Protein AF-A0A936PM35-F1 (afdb_monomer_lite)

Structure (mmCIF, N/CA/C/O backbone):
data_AF-A0A936PM35-F1
#
_entry.id   AF-A0A936PM35-F1
#
loop_
_atom_site.group_PDB
_atom_site.id
_atom_site.type_symbol
_atom_site.label_atom_id
_atom_site.label_alt_id
_atom_site.label_comp_id
_atom_site.label_asym_id
_atom_site.label_entity_id
_atom_site.label_seq_id
_atom_site.pdbx_PDB_ins_code
_atom_site.Cartn_x
_atom_site.Cartn_y
_atom_site.Cartn_z
_atom_site.occupancy
_atom_site.B_iso_or_equiv
_atom_site.auth_seq_id
_atom_site.auth_comp_id
_atom_site.auth_asym_id
_atom_site.auth_atom_id
_atom_site.pdbx_PDB_model_num
ATOM 1 N N . MET A 1 1 ? 8.253 -6.284 -8.143 1.00 58.22 1 MET A N 1
ATOM 2 C CA . MET A 1 1 ? 7.454 -6.861 -7.038 1.00 58.22 1 MET A CA 1
ATOM 3 C C . MET A 1 1 ? 7.690 -8.350 -6.837 1.00 58.22 1 MET A C 1
ATOM 5 O O . MET A 1 1 ? 7.783 -8.769 -5.690 1.00 58.22 1 MET A O 1
ATOM 9 N N . LEU A 1 2 ? 7.769 -9.175 -7.893 1.00 49.59 2 LEU A N 1
ATOM 10 C CA . LEU A 1 2 ? 8.272 -10.543 -7.724 1.00 49.59 2 LEU A CA 1
ATOM 11 C C . LEU A 1 2 ? 9.726 -10.454 -7.225 1.00 49.59 2 LEU A C 1
ATOM 13 O O . LEU A 1 2 ? 10.593 -10.045 -7.987 1.00 49.59 2 LEU A O 1
ATOM 17 N N . ASN A 1 3 ? 9.946 -10.806 -5.955 1.00 54.62 3 ASN A N 1
ATOM 18 C CA . ASN A 1 3 ? 11.229 -10.809 -5.234 1.00 54.62 3 ASN A CA 1
ATOM 19 C C . ASN A 1 3 ? 11.770 -9.458 -4.720 1.00 54.62 3 ASN A C 1
ATOM 21 O O . ASN A 1 3 ? 12.914 -9.417 -4.274 1.00 54.62 3 ASN A O 1
ATOM 25 N N . ASP A 1 4 ? 10.973 -8.383 -4.700 1.00 66.06 4 ASP A N 1
ATOM 26 C CA . ASP A 1 4 ? 11.436 -7.104 -4.131 1.00 66.06 4 ASP A CA 1
ATOM 27 C C . ASP A 1 4 ? 11.258 -7.049 -2.608 1.00 66.06 4 ASP A C 1
ATOM 29 O O . ASP A 1 4 ? 10.200 -7.390 -2.068 1.00 66.06 4 ASP A O 1
ATOM 33 N N . ILE A 1 5 ? 12.289 -6.562 -1.916 1.00 76.19 5 ILE A N 1
ATOM 34 C CA . ILE A 1 5 ? 12.241 -6.244 -0.487 1.00 76.19 5 ILE A CA 1
ATOM 35 C C . ILE A 1 5 ? 11.611 -4.857 -0.332 1.00 76.19 5 ILE A C 1
ATOM 37 O O . ILE A 1 5 ? 12.144 -3.869 -0.831 1.00 76.19 5 ILE A O 1
ATOM 41 N N . LEU A 1 6 ? 10.487 -4.769 0.382 1.00 80.50 6 LEU A N 1
ATOM 42 C CA . LEU A 1 6 ? 9.844 -3.485 0.672 1.00 80.50 6 LEU A CA 1
ATOM 43 C C . LEU A 1 6 ? 10.601 -2.751 1.784 1.00 80.50 6 LEU A C 1
ATOM 45 O O . LEU A 1 6 ? 10.660 -3.224 2.922 1.00 80.50 6 LEU A O 1
ATOM 49 N N . LEU A 1 7 ? 11.124 -1.565 1.474 1.00 84.44 7 LEU A N 1
ATOM 50 C CA . LEU A 1 7 ? 11.776 -0.692 2.450 1.00 84.44 7 LEU A CA 1
ATOM 51 C C . LEU A 1 7 ? 10.738 0.228 3.100 1.00 84.44 7 LEU A C 1
ATOM 53 O O . LEU A 1 7 ? 10.330 1.259 2.564 1.00 84.44 7 LEU A O 1
ATOM 57 N N . LEU A 1 8 ? 10.282 -0.164 4.286 1.00 88.12 8 LEU A N 1
ATOM 58 C CA . LEU A 1 8 ? 9.268 0.573 5.033 1.00 88.12 8 LEU A CA 1
ATOM 59 C C . LEU A 1 8 ? 9.907 1.683 5.872 1.00 88.12 8 LEU A C 1
ATOM 61 O O . LEU A 1 8 ? 10.898 1.467 6.565 1.00 88.12 8 LEU A O 1
ATOM 65 N N . ASN A 1 9 ? 9.306 2.871 5.842 1.00 91.44 9 ASN A N 1
ATOM 66 C CA . ASN A 1 9 ? 9.721 4.011 6.651 1.00 91.44 9 ASN A CA 1
ATOM 67 C C . ASN A 1 9 ? 8.496 4.690 7.293 1.00 91.44 9 ASN A C 1
ATOM 69 O O . ASN A 1 9 ? 7.350 4.419 6.924 1.00 91.44 9 ASN A O 1
ATOM 73 N N . LYS A 1 10 ? 8.741 5.618 8.228 1.00 92.44 10 LYS A N 1
ATOM 74 C CA . LYS A 1 10 ? 7.673 6.365 8.917 1.00 92.44 10 LYS A CA 1
ATOM 75 C C . LYS A 1 10 ? 6.805 7.202 7.972 1.00 92.44 10 LYS A C 1
ATOM 77 O O . LYS A 1 10 ? 5.631 7.398 8.250 1.00 92.44 10 LYS A O 1
ATOM 82 N N . LYS A 1 11 ? 7.346 7.690 6.849 1.00 92.81 11 LYS A N 1
ATOM 83 C CA . LYS A 1 11 ? 6.559 8.468 5.877 1.00 92.81 11 LYS A CA 1
ATOM 84 C C . LYS A 1 11 ? 5.496 7.591 5.212 1.00 92.81 11 LYS A C 1
ATOM 86 O O . LYS A 1 11 ? 4.358 8.030 5.079 1.00 92.81 11 LYS A O 1
ATOM 91 N N . HIS A 1 12 ? 5.842 6.352 4.857 1.00 93.38 12 HIS A N 1
ATOM 92 C CA . H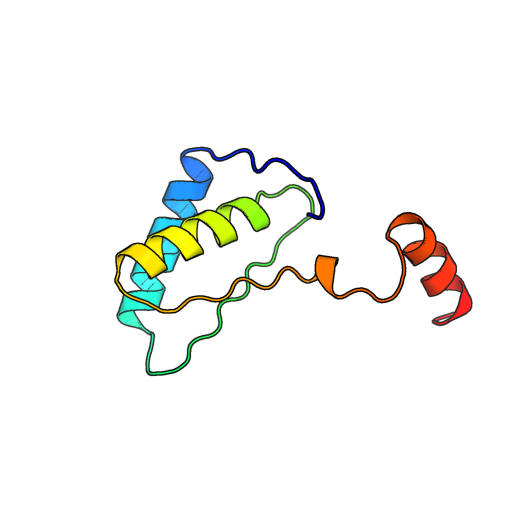IS A 1 12 ? 4.895 5.385 4.297 1.00 93.38 12 HIS A CA 1
ATOM 93 C C . HIS A 1 12 ? 3.806 5.013 5.309 1.00 93.38 12 HIS A C 1
ATOM 95 O O . HIS A 1 12 ? 2.641 4.896 4.939 1.00 93.38 12 HIS A O 1
ATOM 101 N N . GLU A 1 13 ? 4.175 4.855 6.583 1.00 93.56 13 GLU A N 1
ATOM 102 C CA . GLU A 1 13 ? 3.223 4.586 7.665 1.00 93.56 13 GLU A CA 1
ATOM 103 C C . GLU A 1 13 ? 2.252 5.751 7.873 1.00 93.56 13 GLU A C 1
ATOM 105 O O . GLU A 1 13 ? 1.043 5.535 7.869 1.00 93.56 13 GLU A O 1
ATOM 110 N N . ASN A 1 14 ? 2.762 6.982 7.954 1.00 96.00 14 ASN A N 1
ATOM 111 C CA . ASN A 1 14 ? 1.933 8.178 8.093 1.00 96.00 14 ASN A CA 1
ATOM 112 C C . ASN A 1 14 ? 0.971 8.335 6.907 1.00 96.00 14 ASN A C 1
ATOM 114 O O . ASN A 1 14 ? -0.218 8.561 7.106 1.00 96.00 14 ASN A O 1
ATOM 118 N N . ALA A 1 15 ? 1.460 8.148 5.676 1.00 95.44 15 ALA A N 1
ATOM 119 C CA . ALA A 1 15 ? 0.617 8.201 4.483 1.00 95.44 15 ALA A CA 1
ATOM 120 C C . ALA A 1 15 ? -0.483 7.126 4.516 1.00 95.44 15 ALA A C 1
ATOM 122 O O . ALA A 1 15 ? -1.645 7.411 4.227 1.00 95.44 15 ALA A O 1
ATOM 123 N N . ALA A 1 16 ? -0.141 5.897 4.909 1.00 96.75 16 ALA A N 1
ATOM 124 C CA . ALA A 1 16 ? -1.114 4.820 5.056 1.00 96.75 16 ALA A CA 1
ATOM 125 C C . ALA A 1 16 ? -2.149 5.110 6.158 1.00 96.75 16 ALA A C 1
ATOM 127 O O . ALA A 1 16 ? -3.319 4.775 5.986 1.00 96.75 16 ALA A O 1
ATOM 128 N N . GLN A 1 17 ? -1.742 5.750 7.255 1.00 97.25 17 GLN A N 1
ATOM 129 C CA . GLN A 1 17 ? -2.627 6.135 8.354 1.00 97.25 17 GLN A CA 1
ATOM 130 C C . GLN A 1 17 ? -3.644 7.200 7.918 1.00 97.25 17 GLN A C 1
ATOM 132 O O . GLN A 1 17 ? -4.840 7.021 8.137 1.00 97.25 17 GLN A O 1
ATOM 137 N N . THR A 1 18 ? -3.206 8.239 7.201 1.00 97.06 18 THR A N 1
ATOM 138 C CA . THR A 1 18 ? -4.115 9.251 6.636 1.00 97.06 18 THR A CA 1
ATOM 139 C C . THR A 1 18 ? -5.135 8.629 5.678 1.00 97.06 18 THR A C 1
ATOM 141 O O . THR A 1 18 ? -6.314 8.980 5.698 1.00 97.06 18 THR A O 1
ATOM 144 N N . ILE A 1 19 ? -4.709 7.667 4.850 1.00 96.62 19 ILE A N 1
ATOM 145 C CA . ILE A 1 19 ? -5.633 6.960 3.953 1.00 96.62 19 ILE A CA 1
ATOM 146 C C . ILE A 1 19 ? -6.607 6.086 4.757 1.00 96.62 19 ILE A C 1
ATOM 148 O O . ILE A 1 19 ? -7.789 6.037 4.421 1.00 96.62 19 ILE A O 1
ATOM 152 N N . LEU A 1 20 ? -6.142 5.406 5.811 1.00 96.94 20 LEU A N 1
ATOM 153 C CA . LEU A 1 20 ? -6.997 4.584 6.669 1.00 96.94 20 LEU A CA 1
ATOM 154 C C . LEU A 1 20 ? -8.140 5.410 7.263 1.00 96.94 20 LEU A C 1
ATOM 156 O O . LEU A 1 20 ? -9.284 4.972 7.185 1.00 96.94 20 LEU A O 1
ATOM 160 N N . GLU A 1 21 ? -7.838 6.572 7.839 1.00 96.56 21 GLU A N 1
ATOM 161 C CA . GLU A 1 21 ? -8.837 7.450 8.463 1.00 96.56 21 GLU A CA 1
ATOM 162 C C . GLU A 1 21 ? -9.958 7.789 7.481 1.00 96.56 21 GLU A C 1
ATOM 164 O O . GLU A 1 21 ? -11.130 7.531 7.762 1.00 96.56 21 GLU A O 1
ATOM 169 N N . LYS A 1 22 ? -9.585 8.213 6.271 1.00 95.75 22 LYS A N 1
ATOM 170 C CA . LYS A 1 22 ? -10.543 8.526 5.209 1.00 95.75 22 LYS A CA 1
ATOM 171 C C . LYS A 1 22 ? -11.374 7.314 4.775 1.00 95.75 22 LYS A C 1
ATOM 173 O O . LYS A 1 22 ? -12.587 7.400 4.612 1.00 95.75 22 LYS A O 1
ATOM 178 N N . VAL A 1 23 ? -10.741 6.150 4.629 1.00 95.12 23 VAL A N 1
ATOM 179 C CA . VAL A 1 23 ? -11.434 4.907 4.251 1.00 95.12 23 VAL A CA 1
ATOM 180 C C . VAL A 1 23 ? -12.419 4.462 5.332 1.00 95.12 23 VAL A C 1
ATOM 182 O O . VAL A 1 23 ? -13.477 3.926 5.006 1.00 95.12 23 VAL A O 1
ATOM 185 N N . MET A 1 24 ? -12.086 4.638 6.609 1.00 94.62 24 MET A N 1
ATOM 186 C CA . MET A 1 24 ? -12.966 4.241 7.709 1.00 94.62 24 MET A CA 1
ATOM 187 C C . MET A 1 24 ? -14.207 5.129 7.811 1.00 94.62 24 MET A C 1
ATOM 189 O O . MET A 1 24 ? -15.262 4.621 8.183 1.00 94.62 24 MET A O 1
ATOM 193 N N . GLU A 1 25 ? -14.096 6.402 7.434 1.00 95.06 25 GLU A N 1
ATOM 194 C CA . GLU A 1 25 ? -15.221 7.336 7.360 1.00 95.06 25 GLU A CA 1
ATOM 195 C C . GLU A 1 25 ? -16.125 7.065 6.144 1.00 95.06 25 GLU A C 1
ATOM 197 O O . GLU A 1 25 ? -17.351 7.029 6.261 1.00 95.06 25 GLU A O 1
ATOM 202 N N . GLU A 1 26 ? -15.532 6.829 4.971 1.00 93.88 26 GLU A N 1
ATOM 203 C CA . GLU A 1 26 ? -16.275 6.790 3.706 1.00 93.88 26 GLU A CA 1
ATOM 204 C C . GLU A 1 26 ? -16.791 5.395 3.324 1.00 93.88 26 GLU A C 1
ATOM 206 O O . GLU A 1 26 ? -17.778 5.279 2.583 1.00 93.88 26 GLU A O 1
ATOM 211 N N . ARG A 1 27 ? -16.134 4.307 3.764 1.00 92.00 27 ARG A N 1
ATOM 212 C CA . ARG A 1 27 ? -16.428 2.989 3.178 1.00 92.00 27 ARG A CA 1
ATOM 213 C C . ARG A 1 27 ? -17.836 2.501 3.526 1.00 92.00 27 ARG A C 1
ATOM 215 O O . ARG A 1 27 ? -18.243 2.438 4.684 1.00 92.00 27 ARG A O 1
ATOM 222 N N . LYS A 1 28 ? -18.529 1.980 2.511 1.00 89.56 28 LYS A N 1
ATOM 223 C CA . LYS A 1 28 ? -19.762 1.192 2.652 1.00 89.56 28 LYS A CA 1
ATOM 224 C C . LYS A 1 28 ? -19.642 -0.073 1.810 1.00 89.56 28 LYS A C 1
ATOM 226 O O . LYS A 1 28 ? -19.421 -0.007 0.607 1.00 89.56 28 LYS A O 1
ATOM 231 N N . GLY A 1 29 ? -19.760 -1.240 2.444 1.00 91.38 29 GLY A N 1
ATOM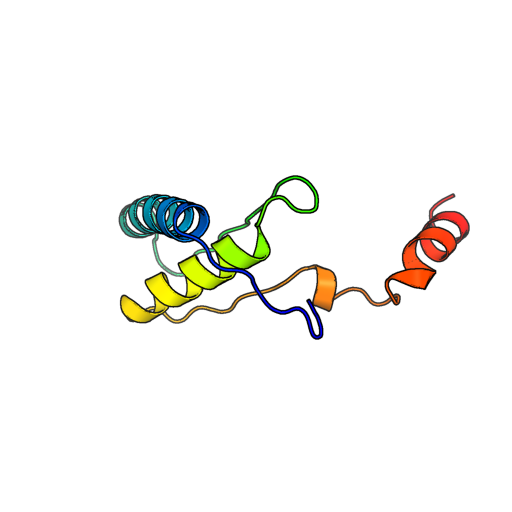 232 C CA . GLY A 1 29 ? -19.631 -2.526 1.755 1.00 91.38 29 GLY A CA 1
ATOM 233 C C . GLY A 1 29 ? -18.245 -2.752 1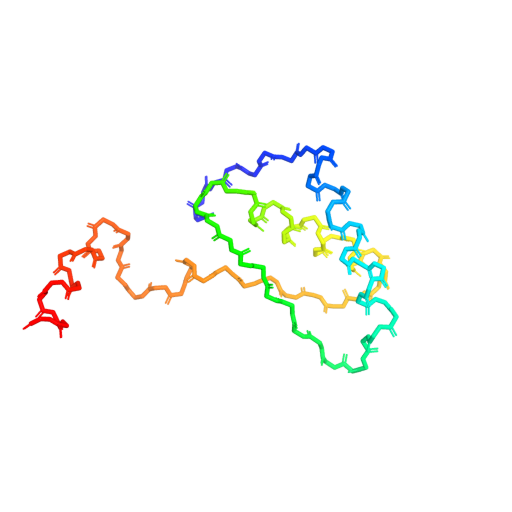.133 1.00 91.38 29 GLY A C 1
ATOM 234 O O . GLY A 1 29 ? -17.218 -2.557 1.790 1.00 91.38 29 GLY A O 1
ATOM 235 N N . LYS A 1 30 ? -18.217 -3.223 -0.122 1.00 93.88 30 LYS A N 1
ATOM 236 C CA . LYS A 1 30 ? -16.982 -3.480 -0.880 1.00 93.88 30 LYS A CA 1
ATOM 237 C C . LYS A 1 30 ? -16.367 -2.153 -1.327 1.00 93.88 30 LYS A C 1
ATOM 239 O O . LYS A 1 30 ? -17.014 -1.382 -2.023 1.00 93.88 30 LYS A O 1
ATOM 244 N N . TYR A 1 31 ? -15.100 -1.940 -0.982 1.00 95.12 31 TYR A N 1
ATOM 245 C CA . TYR A 1 31 ? -14.372 -0.702 -1.255 1.00 95.12 31 TYR A CA 1
ATOM 246 C C . TYR A 1 31 ? -13.075 -0.995 -2.016 1.00 95.12 31 TYR A C 1
ATOM 248 O O . TYR A 1 31 ? -12.384 -1.966 -1.697 1.00 95.12 31 TYR A O 1
ATOM 256 N N . ILE A 1 32 ? -12.756 -0.187 -3.029 1.00 95.38 32 ILE A N 1
ATOM 257 C CA . ILE A 1 32 ? -11.550 -0.336 -3.858 1.00 95.38 32 ILE A CA 1
ATOM 258 C C . ILE A 1 32 ? -10.705 0.924 -3.709 1.00 95.38 32 ILE A C 1
ATOM 260 O O . ILE A 1 32 ? -11.200 2.030 -3.886 1.00 95.38 32 ILE A O 1
ATOM 264 N N . ILE A 1 33 ? -9.422 0.737 -3.404 1.00 94.88 33 ILE A N 1
ATOM 265 C CA . ILE A 1 33 ? -8.445 1.814 -3.241 1.00 94.88 33 ILE A CA 1
ATOM 266 C C . ILE A 1 33 ? -7.368 1.615 -4.298 1.00 94.88 33 ILE A C 1
ATOM 268 O O . ILE A 1 33 ? -6.792 0.530 -4.395 1.00 94.88 33 ILE A O 1
ATOM 272 N N . THR A 1 34 ? -7.087 2.665 -5.063 1.00 95.00 34 THR A N 1
ATOM 273 C CA . THR A 1 34 ? -6.011 2.672 -6.056 1.00 95.00 34 THR A CA 1
ATOM 274 C C . THR A 1 34 ? -4.926 3.629 -5.595 1.00 95.00 34 THR A C 1
ATOM 276 O O . THR A 1 34 ? -5.212 4.786 -5.303 1.00 95.00 34 THR A O 1
ATOM 279 N N . ILE A 1 35 ? -3.683 3.149 -5.531 1.00 93.12 35 ILE A N 1
ATOM 280 C CA . ILE A 1 35 ? -2.515 3.977 -5.217 1.00 93.12 35 ILE A CA 1
ATOM 281 C C . ILE A 1 35 ? -1.725 4.186 -6.506 1.00 93.12 35 ILE A C 1
ATOM 283 O O . ILE A 1 35 ? -1.129 3.252 -7.046 1.00 93.12 35 ILE A O 1
ATO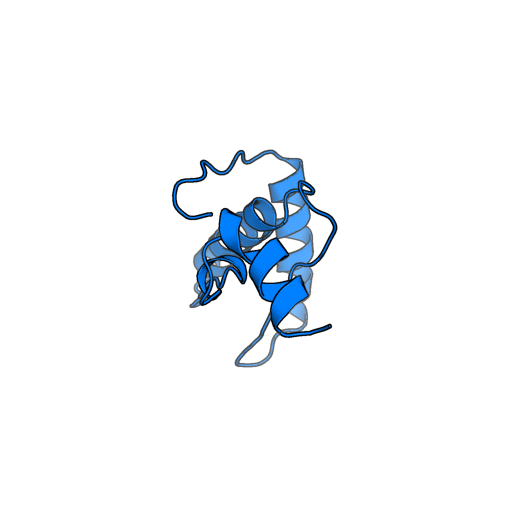M 287 N N . SER A 1 36 ? -1.745 5.419 -6.999 1.00 91.81 36 SER A N 1
ATOM 288 C CA . SER A 1 36 ? -1.044 5.865 -8.203 1.00 91.81 36 SER A CA 1
ATOM 289 C C . SER A 1 36 ? 0.042 6.885 -7.861 1.00 91.81 36 SER A C 1
ATOM 291 O O . SER A 1 36 ? 0.061 7.448 -6.773 1.00 91.81 36 SER A O 1
ATOM 293 N N . GLY A 1 37 ? 0.951 7.122 -8.802 1.00 88.06 37 GLY A N 1
ATOM 294 C CA . GLY A 1 37 ? 2.069 8.054 -8.656 1.00 88.06 37 GLY A CA 1
ATOM 295 C C . GLY A 1 37 ? 3.215 7.677 -9.589 1.00 88.06 37 GLY A C 1
ATOM 296 O O . GLY A 1 37 ? 3.129 6.672 -10.306 1.00 88.06 37 GLY A O 1
ATOM 297 N N . GLU A 1 38 ? 4.295 8.446 -9.564 1.00 87.25 38 GLU A N 1
ATOM 298 C CA . GLU A 1 38 ? 5.489 8.195 -10.375 1.00 87.25 38 GLU A CA 1
ATOM 299 C C . GLU A 1 38 ? 6.251 6.943 -9.921 1.00 87.25 38 GLU A C 1
ATOM 301 O O . GLU A 1 38 ? 5.988 6.368 -8.855 1.00 87.25 38 GLU A O 1
ATOM 306 N N . VAL A 1 39 ? 7.148 6.451 -10.771 1.00 80.50 39 VAL A N 1
ATOM 307 C CA . VAL A 1 39 ? 8.040 5.326 -10.446 1.00 80.50 39 VAL A CA 1
ATOM 308 C C . VAL A 1 39 ? 8.888 5.691 -9.214 1.00 80.50 39 VAL A C 1
ATOM 310 O O . VAL A 1 39 ? 9.165 6.860 -8.993 1.00 80.50 39 VAL A O 1
ATOM 313 N N . GLU A 1 40 ? 9.207 4.707 -8.363 1.00 79.38 40 GLU A N 1
ATOM 314 C CA . GLU A 1 40 ? 10.044 4.880 -7.150 1.00 79.38 40 GLU A CA 1
ATOM 315 C C . GLU A 1 40 ? 9.489 5.786 -6.029 1.00 79.38 40 GLU A C 1
ATOM 317 O O . GLU A 1 40 ? 10.172 6.065 -5.050 1.00 79.38 40 GLU A O 1
ATOM 322 N N . THR A 1 41 ? 8.210 6.167 -6.073 1.00 82.69 41 THR A N 1
ATOM 323 C CA . THR A 1 41 ? 7.595 7.035 -5.041 1.00 82.69 41 THR A CA 1
ATOM 324 C C . THR A 1 41 ? 7.057 6.310 -3.796 1.00 82.69 41 THR A C 1
ATOM 326 O O . THR A 1 41 ? 6.412 6.927 -2.952 1.00 82.69 41 THR A O 1
ATOM 329 N N . GLY A 1 42 ? 7.291 5.002 -3.651 1.00 87.44 42 GLY A N 1
ATOM 330 C CA . GLY A 1 42 ? 6.870 4.247 -2.458 1.00 87.44 42 GLY A CA 1
ATOM 331 C C . GLY A 1 42 ? 5.429 3.702 -2.491 1.00 87.44 42 GLY A C 1
ATOM 332 O O . GLY A 1 42 ? 4.844 3.380 -1.455 1.00 87.44 42 GLY A O 1
ATOM 333 N N . LYS A 1 43 ? 4.803 3.616 -3.674 1.00 92.31 43 LYS A N 1
ATOM 334 C CA . LYS A 1 43 ? 3.391 3.192 -3.836 1.00 92.31 43 LYS A CA 1
ATOM 335 C C . LYS A 1 43 ? 3.122 1.794 -3.280 1.00 92.31 43 LYS A C 1
ATOM 337 O O . LYS A 1 43 ? 2.079 1.554 -2.671 1.00 92.31 43 LYS A O 1
ATOM 342 N N . CYS A 1 44 ? 4.048 0.865 -3.508 1.00 91.62 44 CYS A N 1
ATOM 343 C CA . CYS A 1 44 ? 3.918 -0.520 -3.065 1.00 91.62 44 CYS A CA 1
ATOM 344 C C . CYS A 1 44 ? 4.005 -0.621 -1.540 1.00 91.62 44 CYS A C 1
ATOM 346 O O . CYS A 1 44 ? 3.238 -1.361 -0.924 1.00 91.62 44 CYS A O 1
ATOM 348 N N . GLU A 1 45 ? 4.889 0.164 -0.940 1.00 93.06 45 GLU A N 1
ATOM 349 C CA . GLU A 1 45 ? 5.133 0.264 0.491 1.00 93.06 45 GLU A CA 1
ATOM 350 C C . GLU A 1 45 ? 3.909 0.836 1.204 1.00 93.06 45 GLU A C 1
ATOM 352 O O . GLU A 1 45 ? 3.427 0.243 2.172 1.00 93.06 45 GLU A O 1
ATOM 357 N N . VAL A 1 46 ? 3.349 1.937 0.690 1.00 95.31 46 VAL A N 1
ATOM 358 C CA . VAL A 1 46 ? 2.117 2.529 1.230 1.00 95.31 46 VAL A CA 1
ATOM 359 C C . VAL A 1 46 ? 0.948 1.550 1.101 1.00 95.31 46 VAL A C 1
ATOM 361 O O . VAL A 1 46 ? 0.237 1.329 2.081 1.00 95.31 46 VAL A O 1
ATOM 364 N N . ALA A 1 47 ? 0.775 0.897 -0.056 1.00 94.94 47 ALA A N 1
ATOM 365 C CA . ALA A 1 47 ? -0.274 -0.111 -0.244 1.00 94.94 47 ALA A CA 1
ATOM 366 C C . ALA A 1 47 ? -0.141 -1.259 0.764 1.00 94.94 47 ALA A C 1
ATOM 368 O O . ALA A 1 47 ? -1.132 -1.703 1.353 1.00 94.94 47 ALA A O 1
ATOM 369 N N . HIS A 1 48 ? 1.086 -1.740 0.973 1.00 94.06 48 HIS A N 1
ATOM 370 C CA . HIS A 1 48 ? 1.380 -2.817 1.907 1.00 94.06 48 HIS A CA 1
ATOM 371 C C . HIS A 1 48 ? 1.050 -2.416 3.350 1.00 94.06 48 HIS A C 1
ATOM 373 O O . HIS A 1 48 ? 0.357 -3.159 4.054 1.00 94.06 48 HIS A O 1
ATOM 379 N N . MET A 1 49 ? 1.492 -1.231 3.780 1.00 95.25 49 MET A N 1
ATOM 380 C CA . MET A 1 49 ? 1.219 -0.703 5.120 1.00 95.25 49 MET A CA 1
ATOM 381 C C . MET A 1 49 ? -0.275 -0.497 5.352 1.00 95.25 49 MET A C 1
ATOM 383 O O . MET A 1 49 ? -0.814 -0.997 6.341 1.00 95.25 49 MET A O 1
ATOM 387 N N . LEU A 1 50 ? -0.966 0.132 4.402 1.00 96.81 50 LEU A N 1
ATOM 388 C CA . LEU A 1 50 ? -2.412 0.326 4.453 1.00 96.81 50 LEU A CA 1
ATOM 389 C C . LEU A 1 50 ? -3.151 -1.014 4.550 1.00 96.81 50 LEU A C 1
ATOM 391 O O . LEU A 1 50 ? -4.043 -1.178 5.381 1.00 96.81 50 LEU A O 1
ATOM 395 N N . GLY A 1 51 ? -2.740 -2.011 3.764 1.00 95.88 51 GLY A N 1
ATOM 396 C CA . GLY A 1 51 ? -3.308 -3.354 3.828 1.00 95.88 51 GLY A CA 1
ATOM 397 C C . GLY A 1 51 ? -3.146 -4.014 5.198 1.00 95.88 51 GLY A C 1
ATOM 398 O O . GLY A 1 51 ? -4.076 -4.669 5.675 1.00 95.88 51 GLY A O 1
ATOM 399 N N . ARG A 1 52 ? -1.995 -3.836 5.860 1.00 95.69 52 ARG A N 1
ATOM 400 C CA . ARG A 1 52 ? -1.778 -4.326 7.232 1.00 95.69 52 ARG A CA 1
ATOM 401 C C . ARG A 1 52 ? -2.664 -3.595 8.237 1.00 95.69 52 ARG A C 1
ATOM 403 O O . ARG A 1 52 ? -3.264 -4.254 9.083 1.00 95.69 52 ARG A O 1
ATOM 410 N N . LEU A 1 53 ? -2.757 -2.271 8.140 1.00 96.44 53 LEU A N 1
ATOM 411 C CA . LEU A 1 53 ? -3.586 -1.453 9.025 1.00 96.44 53 LEU A CA 1
ATOM 412 C C . LEU A 1 53 ? -5.072 -1.821 8.911 1.00 96.44 53 LEU A C 1
ATOM 414 O O . LEU A 1 53 ? -5.713 -2.100 9.919 1.00 96.44 53 LEU A O 1
ATOM 418 N N . LEU A 1 54 ? -5.598 -1.940 7.691 1.00 96.19 54 LEU A N 1
ATOM 419 C CA . LEU A 1 54 ? -6.982 -2.360 7.449 1.00 96.19 54 LEU A CA 1
ATOM 420 C C . LEU A 1 54 ? -7.261 -3.773 7.990 1.00 96.19 54 LEU A C 1
ATOM 422 O O . LEU A 1 54 ? -8.311 -4.011 8.586 1.00 96.19 54 LEU A O 1
ATOM 426 N N . LYS A 1 55 ? -6.313 -4.709 7.849 1.00 96.06 55 LYS A N 1
ATOM 427 C CA . LYS A 1 55 ? -6.436 -6.050 8.449 1.00 96.06 55 LYS A CA 1
ATOM 428 C C . LYS A 1 55 ? -6.480 -6.007 9.977 1.00 96.06 55 LYS A C 1
ATOM 430 O O . LYS A 1 55 ? -7.250 -6.759 10.566 1.00 96.06 55 LYS A O 1
ATOM 435 N N . LYS A 1 56 ? -5.702 -5.126 10.621 1.00 96.31 56 LYS A N 1
ATOM 436 C CA . LYS A 1 56 ? -5.764 -4.919 12.082 1.00 96.31 56 LYS A CA 1
ATOM 437 C C . LYS A 1 56 ? -7.133 -4.400 12.538 1.00 96.31 56 LYS A C 1
ATOM 439 O O . LYS A 1 56 ? -7.556 -4.742 13.631 1.00 96.31 56 LYS A O 1
ATOM 444 N N . GLN A 1 57 ? -7.845 -3.660 11.686 1.00 94.50 57 GLN A N 1
ATOM 445 C CA . GLN A 1 57 ? -9.235 -3.236 11.916 1.00 94.50 57 GLN A CA 1
ATOM 446 C C . GLN A 1 57 ? -10.272 -4.348 11.636 1.00 94.50 57 GLN A C 1
ATOM 448 O O . GLN A 1 57 ? -11.466 -4.079 11.528 1.00 94.50 57 GLN A O 1
ATOM 453 N N . GLY A 1 58 ? -9.836 -5.602 11.460 1.00 94.75 58 GLY A N 1
ATOM 454 C CA . GLY A 1 58 ? -10.714 -6.750 11.207 1.00 94.75 58 GLY A CA 1
ATOM 455 C C . GLY A 1 58 ? -11.205 -6.873 9.761 1.00 94.75 58 GLY A C 1
ATOM 456 O O . GLY A 1 58 ? -12.106 -7.663 9.479 1.00 94.75 58 GLY A O 1
ATOM 457 N N . LEU A 1 59 ? -10.639 -6.110 8.819 1.00 95.19 59 LEU A N 1
ATOM 458 C CA . LEU A 1 59 ? -11.098 -6.107 7.430 1.00 95.19 59 LEU A CA 1
ATOM 459 C C . LEU A 1 59 ? -10.400 -7.166 6.584 1.00 95.19 59 LEU A C 1
ATOM 461 O O . LEU A 1 59 ? -9.182 -7.354 6.631 1.00 95.19 59 LEU A O 1
ATOM 465 N N . ARG A 1 60 ? -11.179 -7.815 5.716 1.00 95.62 60 ARG A N 1
ATOM 466 C CA . ARG A 1 60 ? -10.638 -8.685 4.669 1.00 95.62 60 ARG A CA 1
ATOM 467 C C . ARG A 1 60 ? -10.122 -7.828 3.520 1.00 95.62 60 ARG A C 1
ATOM 469 O O . ARG A 1 60 ? -10.898 -7.159 2.846 1.00 95.62 60 ARG A O 1
ATOM 476 N N . VAL A 1 61 ? -8.813 -7.885 3.287 1.00 96.12 61 VAL A N 1
ATOM 477 C CA . VAL A 1 61 ? -8.126 -7.078 2.271 1.00 96.12 61 VAL A CA 1
ATOM 478 C C . VAL A 1 61 ? -7.334 -7.966 1.324 1.00 96.12 61 VAL A C 1
ATOM 480 O O . VAL A 1 61 ? -6.580 -8.842 1.762 1.00 96.12 61 VAL A O 1
ATOM 483 N N . LYS A 1 62 ? -7.456 -7.684 0.025 1.00 94.75 62 LYS A N 1
ATOM 484 C CA . LYS A 1 62 ? -6.619 -8.251 -1.032 1.00 94.75 62 LYS A CA 1
ATOM 485 C C . LYS A 1 62 ? -5.818 -7.125 -1.683 1.00 94.75 62 LYS A C 1
ATOM 487 O O . LYS A 1 62 ? -6.409 -6.182 -2.194 1.00 94.75 62 LYS A O 1
ATOM 492 N N . LEU A 1 63 ? -4.490 -7.238 -1.663 1.00 93.31 63 LEU A N 1
ATOM 493 C CA . LEU A 1 63 ? -3.621 -6.374 -2.460 1.00 93.31 63 LEU A CA 1
ATOM 494 C C . LEU A 1 63 ? -3.473 -6.942 -3.868 1.00 93.31 63 LEU A C 1
ATOM 496 O O . LEU A 1 63 ? -3.282 -8.150 -4.036 1.00 93.31 63 LEU A O 1
ATOM 500 N N . LEU A 1 64 ? -3.528 -6.052 -4.853 1.00 92.31 64 LEU A N 1
ATOM 501 C CA . LEU A 1 64 ? -3.289 -6.345 -6.258 1.00 92.31 64 LEU A CA 1
ATOM 502 C C . LEU A 1 64 ? -2.208 -5.386 -6.755 1.00 92.31 64 LEU A C 1
ATOM 504 O O . LEU A 1 64 ? -2.390 -4.173 -6.725 1.00 92.31 64 LEU A O 1
ATOM 508 N N . HIS A 1 65 ? -1.085 -5.936 -7.207 1.00 88.81 65 HIS A N 1
ATOM 509 C CA . HIS A 1 65 ? -0.023 -5.162 -7.844 1.00 88.81 65 HIS A CA 1
ATOM 510 C C . HIS A 1 65 ? -0.152 -5.337 -9.346 1.00 88.81 65 HIS A C 1
ATOM 512 O O . HIS A 1 65 ? -0.037 -6.461 -9.830 1.00 88.81 65 HIS A O 1
ATOM 518 N N . MET A 1 66 ? -0.391 -4.243 -10.073 1.00 86.94 66 MET A N 1
ATOM 519 C CA . MET A 1 66 ? -0.587 -4.282 -11.529 1.00 86.94 66 MET A CA 1
ATOM 520 C C . MET A 1 66 ? 0.574 -4.981 -12.249 1.00 86.94 66 MET A C 1
ATOM 522 O O . MET A 1 66 ? 0.349 -5.732 -13.194 1.00 86.94 66 MET A O 1
ATOM 526 N N . ASP A 1 67 ? 1.798 -4.831 -11.736 1.00 82.31 67 ASP A N 1
ATOM 527 C CA . ASP A 1 67 ? 2.999 -5.460 -12.291 1.00 82.31 67 ASP A CA 1
ATOM 528 C C . ASP A 1 67 ? 2.956 -6.991 -12.330 1.00 82.31 67 ASP A C 1
ATOM 530 O O . ASP A 1 67 ? 3.615 -7.588 -13.184 1.00 82.31 67 ASP A O 1
ATOM 534 N N . ASN A 1 68 ? 2.155 -7.620 -11.464 1.00 84.81 68 ASN A N 1
ATOM 535 C CA . ASN A 1 68 ? 2.023 -9.075 -11.384 1.00 84.81 68 ASN A CA 1
ATOM 536 C C . ASN A 1 68 ? 1.080 -9.654 -12.451 1.00 84.81 68 ASN A C 1
ATOM 538 O O . ASN A 1 68 ? 1.014 -10.870 -12.600 1.00 84.81 68 ASN A O 1
ATOM 542 N N . TYR A 1 69 ? 0.334 -8.809 -13.168 1.00 87.44 69 TYR A N 1
ATOM 543 C CA . TYR A 1 69 ? -0.699 -9.238 -14.117 1.00 87.44 69 TYR A CA 1
ATOM 544 C C . TYR A 1 69 ? -0.327 -8.972 -15.578 1.00 87.44 69 TYR A C 1
ATOM 546 O O . TYR A 1 69 ? -1.143 -9.174 -16.477 1.00 87.44 69 TYR A O 1
ATOM 554 N N . TYR A 1 70 ? 0.904 -8.536 -15.847 1.00 86.12 70 TYR A N 1
ATOM 555 C CA . TYR A 1 70 ? 1.379 -8.428 -17.221 1.00 86.12 70 TYR A CA 1
ATOM 556 C C . TYR A 1 70 ? 1.635 -9.810 -17.812 1.00 86.12 70 TYR A C 1
ATOM 558 O O . TYR A 1 70 ? 2.342 -10.628 -17.229 1.00 86.12 70 TYR A O 1
ATOM 566 N N . ARG A 1 71 ? 1.128 -10.019 -19.029 1.00 87.56 71 ARG A N 1
ATOM 567 C CA . ARG A 1 71 ? 1.427 -11.209 -19.834 1.00 87.56 71 ARG A CA 1
ATOM 568 C C . ARG A 1 71 ? 2.891 -11.258 -20.286 1.00 87.56 71 ARG A C 1
ATOM 570 O O . ARG A 1 71 ? 3.445 -12.336 -20.432 1.00 87.56 71 ARG A O 1
ATOM 577 N N . ILE A 1 72 ? 3.480 -10.092 -20.544 1.00 89.81 72 ILE A N 1
ATOM 578 C CA . ILE A 1 72 ? 4.817 -9.946 -21.128 1.00 89.81 72 ILE A CA 1
ATOM 579 C C . ILE A 1 72 ? 5.838 -9.633 -20.029 1.00 89.81 72 ILE A C 1
ATOM 581 O O . ILE A 1 72 ? 5.594 -8.767 -19.170 1.00 89.81 72 ILE A O 1
ATOM 585 N N . ALA A 1 73 ? 6.983 -10.320 -20.067 1.00 87.12 73 ALA A N 1
ATOM 586 C CA . ALA A 1 73 ? 8.054 -10.146 -19.093 1.00 87.12 73 ALA A CA 1
ATOM 587 C C . ALA A 1 73 ? 8.592 -8.703 -19.124 1.00 87.12 73 ALA A C 1
ATOM 589 O O . ALA A 1 73 ? 8.670 -8.121 -20.206 1.00 87.12 73 ALA A O 1
ATOM 590 N N . PRO A 1 74 ? 8.978 -8.103 -17.977 1.00 85.50 74 PRO A N 1
ATOM 591 C CA . PRO A 1 74 ? 9.381 -6.694 -17.895 1.00 85.50 74 PRO A CA 1
ATOM 592 C C . PRO A 1 74 ? 10.376 -6.238 -18.969 1.00 85.50 74 PRO A C 1
ATOM 594 O O . PRO A 1 74 ? 10.154 -5.197 -19.583 1.00 85.50 74 PRO A O 1
ATOM 597 N N . LEU A 1 75 ? 11.410 -7.043 -19.234 1.00 88.12 75 LEU A N 1
ATOM 598 C CA . LEU A 1 75 ? 12.467 -6.746 -20.209 1.00 88.12 75 LEU A CA 1
ATOM 599 C C . LEU A 1 75 ? 11.957 -6.697 -21.658 1.00 88.12 75 LEU A C 1
ATOM 601 O O . LEU A 1 75 ? 12.505 -5.979 -22.486 1.00 88.12 75 LEU A O 1
ATOM 605 N N . GLU A 1 76 ? 10.880 -7.417 -21.960 1.00 90.94 76 GLU A N 1
ATOM 606 C CA . GLU A 1 76 ? 10.324 -7.541 -23.311 1.00 90.94 76 GLU A CA 1
ATOM 607 C C . GLU A 1 76 ? 9.209 -6.521 -23.581 1.00 90.94 76 GLU A C 1
ATOM 609 O O . GLU A 1 76 ? 8.794 -6.334 -24.726 1.00 90.94 76 GLU A O 1
ATOM 614 N N . ARG A 1 77 ? 8.703 -5.838 -22.541 1.00 88.75 77 ARG A N 1
ATOM 615 C CA . ARG A 1 77 ? 7.511 -4.976 -22.645 1.00 88.75 77 ARG A CA 1
ATOM 616 C C . ARG A 1 77 ? 7.697 -3.836 -23.640 1.00 88.75 77 ARG A C 1
ATOM 618 O O . ARG A 1 77 ? 6.754 -3.519 -24.359 1.00 88.75 77 ARG A O 1
ATOM 625 N N . THR A 1 78 ? 8.875 -3.214 -23.684 1.00 89.81 78 THR A N 1
ATOM 626 C CA . THR A 1 78 ? 9.142 -2.084 -24.589 1.00 89.81 78 THR A CA 1
ATOM 627 C C . THR A 1 78 ? 9.116 -2.523 -2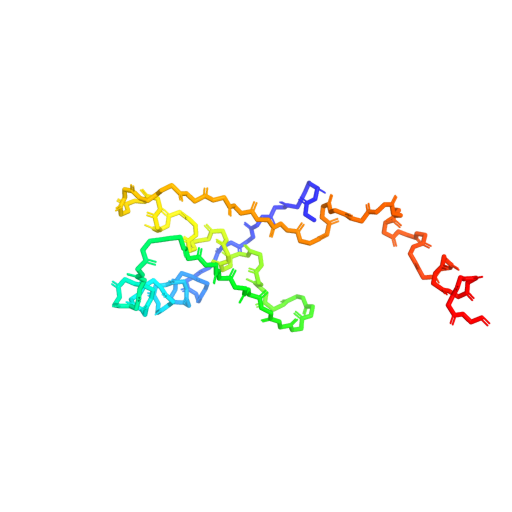6.048 1.00 89.81 78 THR A C 1
ATOM 629 O O . THR A 1 78 ? 8.422 -1.911 -26.857 1.00 89.81 78 THR A O 1
ATOM 632 N N . GLU A 1 79 ? 9.808 -3.612 -26.380 1.00 91.81 79 GLU A N 1
ATOM 633 C CA . GLU A 1 79 ? 9.842 -4.139 -27.748 1.00 91.81 79 GLU A CA 1
ATOM 634 C C . GLU A 1 79 ? 8.483 -4.695 -28.178 1.00 91.81 79 GLU A C 1
ATOM 636 O O . GLU A 1 79 ? 8.027 -4.438 -29.292 1.00 91.81 79 GLU A O 1
ATOM 641 N N . TRP A 1 80 ? 7.770 -5.374 -27.276 1.00 91.56 80 TRP A N 1
ATOM 642 C CA . TRP A 1 80 ? 6.400 -5.812 -27.538 1.00 91.56 80 TRP A CA 1
ATOM 643 C C . TRP A 1 80 ? 5.461 -4.632 -27.825 1.00 91.56 80 TRP A C 1
ATOM 645 O O . TRP A 1 80 ? 4.645 -4.706 -28.748 1.00 91.56 80 TRP A O 1
ATOM 655 N N . ARG A 1 81 ? 5.599 -3.522 -27.079 1.00 90.38 81 ARG A N 1
ATOM 656 C CA . ARG A 1 81 ? 4.800 -2.310 -27.307 1.00 90.38 81 ARG A CA 1
ATOM 657 C C . ARG A 1 81 ? 5.043 -1.730 -28.699 1.00 90.38 81 ARG A C 1
ATOM 659 O O . ARG A 1 81 ? 4.076 -1.468 -29.405 1.00 90.38 81 ARG A O 1
ATOM 666 N N . LYS A 1 82 ? 6.310 -1.601 -29.104 1.00 92.62 82 LYS A N 1
ATOM 667 C CA . LYS A 1 82 ? 6.691 -1.097 -30.434 1.00 92.62 82 LYS A CA 1
ATOM 668 C C . LYS A 1 82 ? 6.153 -1.953 -31.581 1.00 92.62 82 LYS A C 1
ATOM 670 O O . LYS A 1 82 ? 5.815 -1.400 -32.609 1.00 92.62 82 LYS A O 1
ATOM 675 N N . LYS A 1 83 ? 6.085 -3.278 -31.420 1.00 92.62 83 LYS A N 1
ATOM 676 C CA . LYS A 1 83 ? 5.607 -4.191 -32.477 1.00 92.62 83 LYS A CA 1
ATOM 677 C C . LYS A 1 83 ? 4.085 -4.294 -32.591 1.00 92.62 83 LYS A C 1
ATOM 679 O O . LYS A 1 83 ? 3.599 -4.752 -33.616 1.00 92.62 83 LYS A O 1
ATOM 684 N N . THR A 1 84 ? 3.356 -4.004 -31.512 1.00 87.06 84 THR A N 1
ATOM 685 C CA . THR A 1 84 ? 1.908 -4.282 -31.428 1.00 87.06 84 THR A 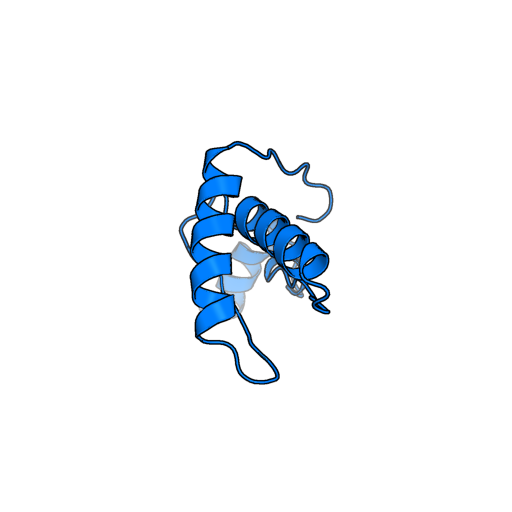CA 1
ATOM 686 C C . THR A 1 84 ? 1.056 -3.017 -31.505 1.00 87.06 84 THR A C 1
ATOM 688 O O . THR A 1 84 ? -0.092 -3.087 -31.929 1.00 87.06 84 THR A O 1
ATOM 691 N N . TRP A 1 85 ? 1.580 -1.879 -31.044 1.00 73.25 85 TRP A N 1
ATOM 692 C CA . TRP A 1 85 ? 0.814 -0.633 -30.897 1.00 73.25 85 TRP A CA 1
ATOM 693 C C . TRP A 1 85 ? 1.259 0.482 -31.849 1.00 73.25 85 TRP A C 1
ATOM 695 O O . TRP A 1 85 ? 0.615 1.528 -31.880 1.00 73.25 85 TRP A O 1
ATOM 705 N N . TYR A 1 86 ? 2.339 0.253 -32.593 1.00 54.97 86 TYR A N 1
ATOM 706 C CA . TYR A 1 86 ? 2.791 1.060 -33.725 1.00 54.97 86 TYR A CA 1
ATOM 707 C C . TYR A 1 86 ? 2.772 0.178 -34.970 1.00 54.97 86 TYR A C 1
ATOM 709 O O . TYR A 1 86 ? 2.490 0.731 -36.052 1.00 54.97 86 TYR A O 1
#

Foldseek 3Di:
DVPDDQDADVVLLVLLVVVLVVCVVPDDDDDDDDQDDDPPPRSVNNLVNNQVVCVVVVDDDDDDDPQVPDPDDPVCVVVVCVVPVD

pLDDT: mean 89.43, std 9.6, range [49.59, 97.25]

Sequence (86 aa):
MLNDILLLNKKHENAAQTILEKVMEERKGKYIITISGEVETGKCEVAHMLGRLLKKQGLRVKLLHMDNYYRIAPLERTEWRKKTWY

Secondary structure (DSSP, 8-state):
-TTPPP---HHHHHHHHHHHHHHHHH--SS-------STTSSHHHHHHHHHHHHHHTT-------GGGG-SS-GGGHHHHHHHH--

Radius of gyration: 15.79 Å; chains: 1; bounding box: 32×20×46 Å